Protein AF-A0A7W0HF41-F1 (afdb_monomer_lite)

pLDDT: mean 83.65, std 13.9, range [38.22, 98.25]

Foldseek 3Di:
DVVVVVVVVVVVVVVVVVVVVVVVVVLVVLQVVLVVCVVVLVLVSNLVSLVVSCPDDPCNVVVVVVDVSVVSNLVSCLLVLVLPVLLPDPDPVSLLVNLVSLVLVCQQAFFFLVVSLVSLVVSLVSLVVVCVVPVPPPSSVVVNVVSVVVSVVSVVVRDGRDGDDPVVVVSD

Structure (mmCIF, N/CA/C/O backbone):
data_AF-A0A7W0HF41-F1
#
_entry.id   AF-A0A7W0HF41-F1
#
loop_
_atom_site.group_PDB
_atom_site.id
_atom_site.type_symbol
_atom_site.label_atom_id
_atom_site.label_alt_id
_atom_site.label_comp_id
_atom_site.label_asym_id
_atom_site.label_entity_id
_atom_site.label_seq_id
_atom_site.pdbx_PDB_ins_code
_atom_site.Cartn_x
_atom_site.Cartn_y
_atom_site.Cartn_z
_atom_site.occupancy
_atom_site.B_iso_or_equiv
_atom_site.auth_seq_id
_atom_site.auth_comp_id
_atom_site.auth_asym_id
_atom_site.auth_atom_id
_atom_site.pdbx_PDB_model_num
ATOM 1 N N . MET A 1 1 ? 40.113 7.333 -47.874 1.00 58.91 1 MET A N 1
ATOM 2 C CA . MET A 1 1 ? 40.092 7.598 -46.413 1.00 58.91 1 MET A CA 1
ATOM 3 C C . MET A 1 1 ? 38.687 7.866 -45.865 1.00 58.91 1 MET A C 1
ATOM 5 O O . MET A 1 1 ? 38.301 7.173 -44.939 1.00 58.91 1 MET A O 1
ATOM 9 N N . LYS A 1 2 ? 37.882 8.776 -46.444 1.00 61.44 2 LYS A N 1
ATOM 10 C CA . LYS A 1 2 ? 36.507 9.072 -45.969 1.00 61.44 2 LYS A CA 1
ATOM 11 C C . LYS A 1 2 ? 35.559 7.854 -45.929 1.00 61.44 2 LYS A C 1
ATOM 13 O O . LYS A 1 2 ? 34.840 7.681 -44.957 1.00 61.44 2 LYS A O 1
ATOM 18 N N . SER A 1 3 ? 35.607 6.984 -46.943 1.00 75.50 3 SER A N 1
ATOM 19 C CA . SER A 1 3 ? 34.791 5.753 -46.991 1.00 75.50 3 SER A CA 1
ATOM 20 C C . SER A 1 3 ? 35.186 4.729 -45.917 1.00 75.50 3 SER A C 1
ATOM 22 O O . SER A 1 3 ? 34.308 4.131 -45.307 1.00 75.50 3 SER A O 1
ATOM 24 N N . VAL A 1 4 ? 36.484 4.581 -45.625 1.00 81.38 4 VAL A N 1
ATOM 25 C CA . VAL A 1 4 ? 36.969 3.679 -44.566 1.00 81.38 4 VAL A CA 1
ATOM 26 C C . VAL A 1 4 ? 36.561 4.205 -43.191 1.00 81.38 4 VAL A C 1
ATOM 28 O O . VAL A 1 4 ? 36.051 3.447 -42.378 1.00 81.38 4 VAL A O 1
ATOM 31 N N . ALA A 1 5 ? 36.695 5.514 -42.953 1.00 81.12 5 ALA A N 1
ATOM 32 C CA . ALA A 1 5 ? 36.246 6.139 -41.709 1.00 81.12 5 ALA A CA 1
ATOM 33 C C . ALA A 1 5 ? 34.723 6.011 -41.502 1.00 81.12 5 ALA A C 1
ATOM 35 O O . ALA A 1 5 ? 34.277 5.735 -40.394 1.00 81.12 5 ALA A O 1
ATOM 36 N N . SER A 1 6 ? 33.929 6.147 -42.571 1.00 83.12 6 SER A N 1
ATOM 37 C CA . SER A 1 6 ? 32.475 5.946 -42.520 1.00 83.12 6 SER A CA 1
ATOM 38 C C . SER A 1 6 ? 32.095 4.490 -42.238 1.00 83.12 6 SER A C 1
ATOM 40 O O . SER A 1 6 ? 31.213 4.254 -41.419 1.00 83.12 6 SER A O 1
ATOM 42 N N . LEU A 1 7 ? 32.779 3.519 -42.851 1.00 89.06 7 LEU A N 1
ATOM 43 C CA . LEU A 1 7 ? 32.574 2.093 -42.573 1.00 89.06 7 LEU A CA 1
ATOM 44 C C . LEU A 1 7 ? 32.909 1.743 -41.122 1.00 89.06 7 LEU A C 1
ATOM 46 O O . LEU A 1 7 ? 32.116 1.086 -40.456 1.00 89.06 7 LEU A O 1
ATOM 50 N N . VAL A 1 8 ? 34.041 2.232 -40.612 1.00 89.44 8 VAL A N 1
ATOM 51 C CA . VAL A 1 8 ? 34.433 2.036 -39.208 1.00 89.44 8 VAL A CA 1
ATOM 52 C C . VAL A 1 8 ? 33.394 2.645 -38.267 1.00 89.44 8 VAL A C 1
ATOM 54 O O . VAL A 1 8 ? 32.994 1.999 -37.305 1.00 89.44 8 VAL A O 1
ATOM 57 N N . PHE A 1 9 ? 32.898 3.846 -38.567 1.00 92.12 9 PHE A N 1
ATOM 58 C CA . PHE A 1 9 ? 31.856 4.488 -37.768 1.00 92.12 9 PHE A CA 1
ATOM 59 C C . PHE A 1 9 ? 30.550 3.678 -37.737 1.00 92.12 9 PHE A C 1
ATOM 61 O O . PHE A 1 9 ? 29.981 3.473 -36.667 1.00 92.12 9 PHE A O 1
ATOM 68 N N . VAL A 1 10 ? 30.102 3.158 -38.885 1.00 92.25 10 VAL A N 1
ATOM 69 C CA . VAL A 1 10 ? 28.905 2.304 -38.962 1.00 92.25 10 VAL A CA 1
ATOM 70 C C . VAL A 1 10 ? 29.096 1.008 -38.174 1.00 92.25 10 VAL A C 1
ATOM 72 O O . VAL A 1 10 ? 28.201 0.611 -37.434 1.00 9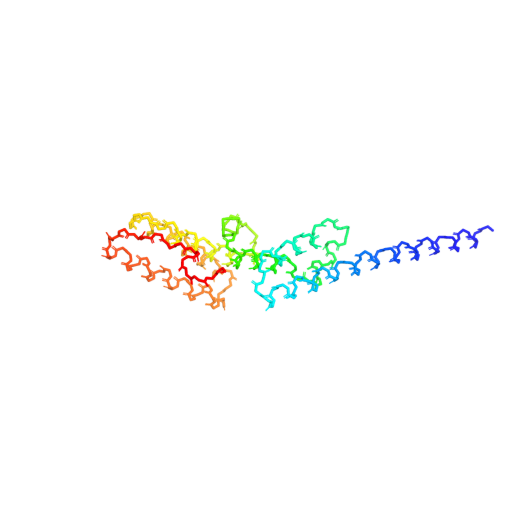2.25 10 VAL A O 1
ATOM 75 N N . VAL A 1 11 ? 30.264 0.367 -38.273 1.00 93.69 11 VAL A N 1
ATOM 76 C CA . VAL A 1 11 ? 30.571 -0.846 -37.498 1.00 93.69 11 VAL A CA 1
ATOM 77 C C . VAL A 1 11 ? 30.535 -0.561 -35.998 1.00 93.69 11 VAL A C 1
ATOM 79 O O . VAL A 1 11 ? 29.923 -1.322 -35.253 1.00 93.69 11 VAL A O 1
ATOM 82 N N . VAL A 1 12 ? 31.125 0.551 -35.549 1.00 91.12 12 VAL A N 1
ATOM 83 C CA . VAL A 1 12 ? 31.078 0.958 -34.136 1.00 91.12 12 VAL A CA 1
ATOM 84 C C . VAL A 1 12 ? 29.635 1.176 -33.677 1.00 91.12 12 VAL A C 1
ATOM 86 O O . VAL A 1 12 ? 29.258 0.671 -32.622 1.00 91.12 12 VAL A O 1
ATOM 89 N N . LEU A 1 13 ? 28.803 1.852 -34.474 1.00 90.50 13 LEU A N 1
ATOM 90 C CA . LEU A 1 13 ? 27.384 2.037 -34.154 1.00 90.50 13 LEU A CA 1
ATOM 91 C C . LEU A 1 13 ? 26.625 0.711 -34.054 1.00 90.50 13 LEU A C 1
ATOM 93 O O . LEU A 1 13 ? 25.836 0.536 -33.130 1.00 90.50 13 LEU A O 1
ATOM 97 N N . LEU A 1 14 ? 26.872 -0.230 -34.967 1.00 92.88 14 LEU A N 1
ATOM 98 C CA . LEU A 1 14 ? 26.228 -1.544 -34.940 1.00 92.88 14 LEU A CA 1
ATOM 99 C C . LEU A 1 14 ? 26.649 -2.364 -33.716 1.00 92.88 14 LEU A C 1
ATOM 101 O O . LEU A 1 14 ? 25.804 -3.008 -33.101 1.00 92.88 14 LEU A O 1
ATOM 105 N N . VAL A 1 15 ? 27.925 -2.313 -33.326 1.00 90.62 15 VAL A N 1
ATOM 106 C CA . VAL A 1 15 ? 28.412 -2.980 -32.109 1.00 90.62 15 VAL A CA 1
ATOM 107 C C . VAL A 1 15 ? 27.788 -2.360 -30.860 1.00 90.62 15 VAL A C 1
ATOM 109 O O . VAL A 1 15 ? 27.347 -3.093 -29.979 1.00 90.62 15 VAL A O 1
ATOM 112 N N . LEU A 1 16 ? 27.693 -1.028 -30.792 1.00 83.00 16 LEU A N 1
ATOM 113 C CA . LEU A 1 16 ? 27.028 -0.338 -29.683 1.00 83.00 16 LEU A CA 1
ATOM 114 C C . LEU A 1 16 ? 25.537 -0.689 -29.610 1.00 83.00 16 LEU A C 1
ATOM 116 O O . LEU A 1 16 ? 25.036 -0.985 -28.528 1.00 83.00 16 LEU A O 1
ATOM 120 N N . ALA A 1 17 ? 24.843 -0.726 -30.748 1.00 80.00 17 ALA A N 1
ATOM 121 C CA . ALA A 1 17 ? 23.444 -1.139 -30.816 1.00 80.00 17 ALA A CA 1
ATOM 122 C C . ALA A 1 17 ? 23.259 -2.607 -30.396 1.00 80.00 17 ALA A C 1
ATOM 124 O O . ALA A 1 17 ? 22.355 -2.919 -29.625 1.00 80.00 17 ALA A O 1
ATOM 125 N N . GLY A 1 18 ? 24.142 -3.505 -30.845 1.00 82.69 18 GLY A N 1
ATOM 126 C CA . GLY A 1 18 ? 24.132 -4.913 -30.450 1.00 82.69 18 GLY A CA 1
ATOM 127 C C . GLY A 1 18 ? 24.398 -5.108 -28.957 1.00 82.69 18 GLY A C 1
ATOM 128 O O . GLY A 1 18 ? 23.708 -5.892 -28.313 1.00 82.69 18 GLY A O 1
ATOM 129 N N . ALA A 1 19 ? 25.338 -4.354 -28.382 1.00 78.94 19 ALA A N 1
ATOM 130 C CA . ALA A 1 19 ? 25.589 -4.360 -26.945 1.00 78.94 19 ALA A CA 1
ATOM 131 C C . ALA A 1 19 ? 24.357 -3.880 -26.165 1.00 78.94 19 ALA A C 1
ATOM 133 O O . ALA A 1 19 ? 23.958 -4.529 -25.204 1.00 78.94 19 ALA A O 1
ATOM 134 N N . VAL A 1 20 ? 23.713 -2.797 -26.611 1.00 74.44 20 VAL A N 1
ATOM 135 C CA . VAL A 1 20 ? 22.468 -2.285 -26.019 1.00 74.44 20 VAL A CA 1
ATOM 136 C C . VAL A 1 20 ? 21.353 -3.333 -26.058 1.00 74.44 20 VAL A C 1
ATOM 138 O O . VAL A 1 20 ? 20.748 -3.601 -25.024 1.00 74.44 20 VAL A O 1
ATOM 141 N N . LEU A 1 21 ? 21.116 -3.969 -27.209 1.00 75.50 21 LEU A N 1
ATOM 142 C CA . LEU A 1 21 ? 20.101 -5.019 -27.351 1.00 75.50 21 LEU A CA 1
ATOM 143 C C . LEU A 1 21 ? 20.413 -6.247 -26.490 1.00 75.50 21 LEU A C 1
ATOM 145 O O . LEU A 1 21 ? 19.511 -6.836 -25.903 1.00 75.50 21 LEU A O 1
ATOM 149 N N . TRP A 1 22 ? 21.687 -6.621 -26.372 1.00 73.88 22 TRP A N 1
ATOM 150 C CA . TRP A 1 22 ? 22.099 -7.729 -25.515 1.00 73.88 22 TRP A CA 1
ATOM 151 C C . TRP A 1 22 ? 21.867 -7.429 -24.030 1.00 73.88 22 TRP A C 1
ATOM 153 O O . TRP A 1 22 ? 21.369 -8.287 -23.300 1.00 73.88 22 TRP A O 1
ATOM 163 N N . TYR A 1 23 ? 22.174 -6.207 -23.588 1.00 68.19 23 TYR A N 1
ATOM 164 C CA . TYR A 1 23 ? 21.854 -5.758 -22.233 1.00 68.19 23 TYR A CA 1
ATOM 165 C C . TYR A 1 23 ? 20.341 -5.709 -21.991 1.00 68.19 23 TYR A C 1
ATOM 167 O O . TYR A 1 23 ? 19.894 -6.156 -20.937 1.00 68.19 23 TYR A O 1
ATOM 175 N N . ALA A 1 24 ? 19.556 -5.248 -22.969 1.00 66.62 24 ALA A N 1
ATOM 176 C CA . ALA A 1 24 ? 18.097 -5.252 -22.890 1.00 66.62 24 ALA A CA 1
ATOM 177 C C . ALA A 1 24 ? 17.531 -6.679 -22.757 1.00 66.62 24 ALA A C 1
ATOM 179 O O . ALA A 1 24 ? 16.713 -6.928 -21.875 1.00 66.62 24 ALA A O 1
ATOM 180 N N . GLY A 1 25 ? 18.042 -7.643 -23.534 1.00 67.00 25 GLY A N 1
ATOM 181 C CA . GLY A 1 25 ? 17.610 -9.045 -23.462 1.00 67.00 25 GLY A CA 1
ATOM 182 C C . GLY A 1 25 ? 17.900 -9.721 -22.115 1.00 67.00 25 GLY A C 1
ATOM 183 O O . GLY A 1 25 ? 17.123 -10.555 -21.660 1.00 67.00 25 GLY A O 1
ATOM 184 N N . LYS A 1 26 ? 18.974 -9.328 -21.413 1.00 70.56 26 LYS A N 1
ATOM 185 C CA . LYS A 1 26 ? 19.202 -9.789 -20.028 1.00 70.56 26 LYS A CA 1
ATOM 186 C C . LYS A 1 26 ? 18.208 -9.200 -19.025 1.00 70.56 26 LYS A C 1
ATOM 188 O O . LYS A 1 26 ? 17.949 -9.822 -17.998 1.00 70.56 26 LYS A O 1
ATOM 193 N N . GLY A 1 27 ? 17.675 -8.011 -19.305 1.00 66.75 27 GLY A N 1
ATOM 194 C CA . GLY A 1 27 ? 16.589 -7.418 -18.528 1.00 66.75 27 GLY A CA 1
ATOM 195 C C . GLY A 1 27 ? 15.290 -8.209 -18.681 1.00 66.75 27 GLY A C 1
ATOM 196 O O . GLY A 1 27 ? 14.643 -8.511 -17.683 1.00 66.75 27 GLY A O 1
ATOM 197 N N . GLU A 1 28 ? 14.959 -8.627 -19.906 1.00 69.81 28 GLU A N 1
ATOM 198 C CA . GLU A 1 28 ? 13.758 -9.426 -20.195 1.00 69.81 28 GLU A CA 1
ATOM 199 C C . GLU A 1 28 ? 13.750 -10.775 -19.463 1.00 69.81 28 GLU A C 1
ATOM 201 O O . GLU A 1 28 ? 12.724 -11.166 -18.915 1.00 69.81 28 GLU A O 1
ATOM 206 N N . GLU A 1 29 ? 14.896 -11.460 -19.374 1.00 75.12 29 GLU A N 1
ATOM 207 C CA . GLU A 1 29 ? 15.008 -12.724 -18.627 1.00 75.12 29 GLU A CA 1
ATOM 208 C C . GLU A 1 29 ? 14.652 -12.545 -17.140 1.00 75.12 29 GLU A C 1
ATOM 210 O O . GLU A 1 29 ? 14.008 -13.403 -16.533 1.00 75.12 29 GLU A O 1
ATOM 215 N N . ARG A 1 30 ? 15.023 -11.400 -16.555 1.00 72.81 30 ARG A N 1
ATOM 216 C CA . ARG A 1 30 ? 14.722 -11.076 -15.155 1.00 72.81 30 ARG A CA 1
ATOM 217 C C . ARG A 1 30 ? 13.274 -10.673 -14.940 1.00 72.81 30 ARG A C 1
ATOM 219 O O . ARG A 1 30 ? 12.678 -11.106 -13.960 1.00 72.81 30 ARG A O 1
ATOM 226 N N . VAL A 1 31 ? 12.697 -9.907 -15.864 1.00 75.25 31 VAL A N 1
ATOM 227 C CA . VAL A 1 31 ? 11.262 -9.592 -15.837 1.00 75.25 31 VAL A CA 1
ATOM 228 C C . VAL A 1 31 ? 10.445 -10.881 -15.943 1.00 75.25 31 VAL A C 1
ATOM 230 O O . VAL A 1 31 ? 9.568 -11.107 -15.119 1.00 75.25 31 VAL A O 1
ATOM 233 N N . ALA A 1 32 ? 10.806 -11.795 -16.847 1.00 78.69 32 ALA A N 1
ATOM 234 C CA . ALA A 1 32 ? 10.145 -13.095 -16.956 1.00 78.69 32 ALA A CA 1
ATOM 235 C C . ALA A 1 32 ? 10.296 -13.945 -15.677 1.00 78.69 32 ALA A C 1
ATOM 237 O O . ALA A 1 32 ? 9.346 -14.597 -15.237 1.00 78.69 32 ALA A O 1
ATOM 238 N N . ALA A 1 33 ? 11.473 -13.928 -15.040 1.00 82.00 33 ALA A N 1
ATOM 239 C CA . ALA A 1 33 ? 11.683 -14.595 -13.754 1.00 82.00 33 ALA A CA 1
ATOM 240 C C . ALA A 1 33 ? 10.839 -13.975 -12.626 1.00 82.00 33 ALA A C 1
ATOM 242 O O . ALA A 1 33 ? 10.343 -14.705 -11.762 1.00 82.00 33 ALA A O 1
ATOM 243 N N . ALA A 1 34 ? 10.653 -12.654 -12.641 1.00 79.25 34 ALA A N 1
ATOM 244 C CA . ALA A 1 34 ? 9.787 -11.951 -11.707 1.00 79.25 34 ALA A CA 1
ATOM 245 C C . ALA A 1 34 ? 8.308 -12.271 -11.937 1.00 79.25 34 ALA A C 1
ATOM 247 O O . ALA A 1 34 ? 7.613 -12.598 -10.981 1.00 79.25 34 ALA A O 1
ATOM 248 N N . GLU A 1 35 ? 7.833 -12.259 -13.184 1.00 80.06 35 GLU A N 1
ATOM 249 C CA . GLU A 1 35 ? 6.465 -12.656 -13.537 1.00 80.06 35 GLU A CA 1
ATOM 250 C C . GLU A 1 35 ? 6.179 -14.095 -13.100 1.00 80.06 35 GLU A C 1
ATOM 252 O O . GLU A 1 35 ? 5.162 -14.375 -12.464 1.00 80.06 35 GLU A O 1
ATOM 257 N N . TYR A 1 36 ? 7.118 -15.011 -13.351 1.00 82.19 36 TYR A N 1
ATOM 258 C CA . TYR A 1 36 ? 7.021 -16.381 -12.857 1.00 82.19 36 TYR A CA 1
ATOM 259 C C . TYR A 1 36 ? 6.953 -16.429 -11.323 1.00 82.19 36 TYR A C 1
ATOM 261 O O . TYR A 1 36 ? 6.157 -17.178 -10.751 1.00 82.19 36 TYR A O 1
ATOM 269 N N . ALA A 1 37 ? 7.765 -15.626 -10.632 1.00 82.06 37 ALA A N 1
ATOM 270 C CA . ALA A 1 37 ? 7.726 -15.525 -9.178 1.00 82.06 37 ALA A CA 1
ATOM 271 C C . ALA A 1 37 ? 6.381 -14.963 -8.672 1.00 82.06 37 ALA A C 1
ATOM 273 O O . ALA A 1 37 ? 5.828 -15.523 -7.730 1.00 82.06 37 ALA A O 1
ATOM 274 N N . LEU A 1 38 ? 5.806 -13.950 -9.329 1.00 82.19 38 LEU A N 1
ATOM 275 C CA . LEU A 1 38 ? 4.483 -13.396 -9.009 1.00 82.19 38 LEU A CA 1
ATOM 276 C C . LEU A 1 38 ? 3.379 -14.447 -9.158 1.00 82.19 38 LEU A C 1
ATOM 278 O O . LEU A 1 38 ? 2.597 -14.659 -8.233 1.00 82.19 38 LEU A O 1
ATOM 282 N N . VAL A 1 39 ? 3.348 -15.161 -10.287 1.00 85.75 39 VAL A N 1
ATOM 283 C CA . VAL A 1 39 ? 2.339 -16.202 -10.564 1.00 85.75 39 VAL A CA 1
ATOM 284 C C . VAL A 1 39 ? 2.486 -17.400 -9.619 1.00 85.75 39 VAL A C 1
ATOM 286 O O . VAL A 1 39 ? 1.511 -18.086 -9.320 1.00 85.75 39 VAL A O 1
ATOM 289 N N . THR A 1 40 ? 3.694 -17.639 -9.102 1.00 85.31 40 THR A N 1
ATOM 290 C CA . THR A 1 40 ? 3.965 -18.681 -8.099 1.00 85.31 40 THR A CA 1
ATOM 291 C C . THR A 1 40 ? 3.892 -18.182 -6.654 1.00 85.31 40 THR A C 1
ATOM 293 O O . THR A 1 40 ? 4.285 -18.917 -5.748 1.00 85.31 40 THR A O 1
ATOM 296 N N . LEU A 1 41 ? 3.363 -16.971 -6.426 1.00 83.50 41 LEU A N 1
ATOM 297 C CA . LEU A 1 41 ? 3.171 -16.348 -5.107 1.00 83.50 41 LEU A CA 1
ATOM 298 C C . LEU A 1 41 ? 4.478 -16.157 -4.313 1.00 83.50 41 LEU A C 1
ATOM 300 O O . LEU A 1 41 ? 4.477 -16.068 -3.089 1.00 83.50 41 LEU A O 1
ATOM 304 N N . ARG A 1 42 ? 5.621 -16.101 -5.002 1.00 82.69 42 ARG A N 1
ATOM 305 C CA . ARG A 1 42 ? 6.955 -15.884 -4.423 1.00 82.69 42 ARG A CA 1
ATOM 306 C C . ARG A 1 42 ? 7.290 -14.396 -4.422 1.00 82.69 42 ARG A C 1
ATOM 308 O O . ARG A 1 42 ? 8.204 -13.955 -5.120 1.00 82.69 42 ARG A O 1
ATOM 315 N N . TYR A 1 43 ? 6.532 -13.632 -3.646 1.00 81.94 43 TYR A N 1
ATOM 316 C CA . TYR A 1 43 ? 6.527 -12.172 -3.704 1.00 81.94 43 TYR A CA 1
ATOM 317 C C . TYR A 1 43 ? 7.869 -11.519 -3.358 1.00 81.94 43 TYR A C 1
ATOM 319 O O . TYR A 1 43 ? 8.324 -10.683 -4.133 1.00 81.94 43 TYR A O 1
ATOM 327 N N . GLY A 1 44 ? 8.575 -11.962 -2.314 1.00 79.50 44 GLY A N 1
ATOM 328 C CA . GLY A 1 44 ? 9.909 -11.435 -2.000 1.00 79.50 44 GLY A CA 1
ATOM 329 C C . GLY A 1 44 ? 10.936 -11.657 -3.117 1.00 79.50 44 GLY A C 1
ATOM 330 O O . GLY A 1 44 ? 11.741 -10.776 -3.418 1.00 79.50 44 GLY A O 1
ATOM 331 N N . ARG A 1 45 ? 10.865 -12.799 -3.821 1.00 81.12 45 ARG A N 1
ATOM 332 C CA . ARG A 1 45 ? 11.706 -13.043 -5.005 1.00 81.12 45 ARG A CA 1
ATOM 333 C C . ARG A 1 45 ? 11.310 -12.120 -6.157 1.00 81.12 45 ARG A C 1
ATOM 335 O O . ARG A 1 45 ? 12.187 -11.555 -6.798 1.00 81.12 45 ARG A O 1
ATOM 342 N N . ALA A 1 46 ? 10.013 -11.973 -6.422 1.00 79.56 46 ALA A N 1
ATOM 343 C CA . ALA A 1 46 ? 9.524 -11.082 -7.469 1.00 79.56 46 ALA A CA 1
ATOM 344 C C . ALA A 1 46 ? 9.949 -9.626 -7.225 1.00 79.56 46 ALA A C 1
ATOM 346 O O . ALA A 1 46 ? 10.465 -8.986 -8.136 1.00 79.56 46 ALA A O 1
ATOM 347 N N . ALA A 1 47 ? 9.803 -9.134 -5.991 1.00 78.50 47 ALA A N 1
ATOM 348 C CA . ALA A 1 47 ? 10.200 -7.787 -5.595 1.00 78.50 47 ALA A CA 1
ATOM 349 C C . ALA A 1 47 ? 11.690 -7.534 -5.864 1.00 78.50 47 ALA A C 1
ATOM 351 O O . ALA A 1 47 ? 12.039 -6.550 -6.514 1.00 78.50 47 ALA A O 1
ATOM 352 N N . GLN A 1 48 ? 12.556 -8.460 -5.442 1.00 81.31 48 GLN A N 1
ATOM 353 C CA . GLN A 1 48 ? 14.001 -8.344 -5.631 1.00 81.31 48 GLN A CA 1
ATOM 354 C C . GLN A 1 48 ? 14.406 -8.341 -7.114 1.00 81.31 48 GLN A C 1
ATOM 356 O O . GLN A 1 48 ? 15.257 -7.550 -7.531 1.00 81.31 48 GLN A O 1
ATOM 361 N N . GLU A 1 49 ? 13.812 -9.223 -7.921 1.00 79.06 49 GLU A N 1
ATOM 362 C CA . GLU A 1 49 ? 14.114 -9.316 -9.354 1.00 79.06 49 GLU A CA 1
ATOM 363 C C . GLU A 1 49 ? 13.630 -8.057 -10.104 1.00 79.06 49 GLU A C 1
ATOM 365 O O . GLU A 1 49 ? 14.356 -7.554 -10.962 1.00 79.06 49 GLU A O 1
ATOM 370 N N . LEU A 1 50 ? 12.472 -7.488 -9.735 1.00 74.00 50 LEU A N 1
ATOM 371 C CA . LEU A 1 50 ? 11.931 -6.256 -10.335 1.00 74.00 50 LEU A CA 1
ATOM 372 C C . LEU A 1 50 ? 12.707 -5.002 -9.925 1.00 74.00 50 LEU A C 1
ATOM 374 O O . LEU A 1 50 ? 12.986 -4.159 -10.773 1.00 74.00 50 LEU A O 1
ATOM 378 N N . GLU A 1 51 ? 13.106 -4.882 -8.658 1.00 74.31 51 GLU A N 1
ATOM 379 C CA . GLU A 1 51 ? 13.939 -3.767 -8.187 1.00 74.31 51 GLU A CA 1
ATOM 380 C C . GLU A 1 51 ? 15.295 -3.761 -8.904 1.00 74.31 51 GLU A C 1
ATOM 382 O O . GLU A 1 51 ? 15.763 -2.730 -9.384 1.00 74.31 51 GLU A O 1
ATOM 387 N N . THR A 1 52 ? 15.895 -4.941 -9.071 1.00 72.44 52 THR A N 1
ATOM 388 C CA . THR A 1 52 ? 17.172 -5.075 -9.781 1.00 72.44 52 THR A CA 1
ATOM 389 C C . THR A 1 52 ? 17.015 -4.886 -11.295 1.00 72.44 52 THR A C 1
ATOM 391 O O . THR A 1 52 ? 17.957 -4.451 -11.954 1.00 72.44 52 THR A O 1
ATOM 394 N N . ALA A 1 53 ? 15.854 -5.219 -11.869 1.00 65.62 53 ALA A N 1
ATOM 395 C CA . ALA A 1 53 ? 15.547 -4.948 -13.274 1.00 65.62 53 ALA A CA 1
ATOM 396 C C . ALA A 1 53 ? 15.306 -3.451 -13.539 1.00 65.62 53 ALA A C 1
ATOM 398 O O . ALA A 1 53 ? 15.680 -2.957 -14.602 1.00 65.62 53 ALA A O 1
ATOM 399 N N . GLY A 1 54 ? 14.723 -2.733 -12.572 1.00 62.41 54 GLY A N 1
ATOM 400 C CA . GLY A 1 54 ? 14.569 -1.277 -12.606 1.00 62.41 54 GLY A CA 1
ATOM 401 C C . GLY A 1 54 ? 15.869 -0.517 -12.321 1.00 62.41 54 GLY A C 1
ATOM 402 O O . GLY A 1 54 ? 16.060 0.581 -12.830 1.00 62.41 54 GLY A O 1
ATOM 403 N N . GLY A 1 55 ? 16.793 -1.109 -11.561 1.00 56.34 55 GLY A N 1
ATOM 404 C CA . GLY A 1 55 ? 18.049 -0.484 -11.154 1.00 56.34 55 GLY A CA 1
ATOM 405 C C . GLY A 1 55 ? 19.016 -0.179 -12.305 1.00 56.34 55 GLY A C 1
ATOM 406 O O . GLY A 1 55 ? 19.667 -1.073 -12.846 1.00 56.34 55 GLY A O 1
ATOM 407 N N . THR A 1 56 ? 19.162 1.116 -12.608 1.00 53.72 56 THR A N 1
ATOM 408 C CA . THR A 1 56 ? 20.340 1.756 -13.226 1.00 53.72 56 THR A CA 1
ATOM 409 C C . THR A 1 56 ? 20.814 1.170 -14.555 1.00 53.72 56 THR A C 1
ATOM 411 O O . THR A 1 56 ? 21.956 0.735 -14.725 1.00 53.72 56 THR A O 1
ATOM 414 N N . THR A 1 57 ? 19.977 1.311 -15.580 1.00 56.59 57 THR A N 1
ATOM 415 C CA . THR A 1 57 ? 20.462 1.323 -16.966 1.00 56.59 57 THR A CA 1
ATOM 416 C C . THR A 1 57 ? 20.179 2.680 -17.603 1.00 56.59 57 THR A C 1
ATOM 418 O O . THR A 1 57 ? 19.163 3.307 -17.334 1.00 56.59 57 THR A O 1
ATOM 421 N N . LEU A 1 58 ? 21.045 3.141 -18.516 1.00 58.81 58 LEU A N 1
ATOM 422 C CA . LEU A 1 58 ? 20.810 4.359 -19.325 1.00 58.81 58 LEU A CA 1
ATOM 423 C C . LEU A 1 58 ? 19.483 4.324 -20.118 1.00 58.81 58 LEU A C 1
ATOM 425 O O . LEU A 1 58 ? 19.082 5.322 -20.712 1.00 58.81 58 LEU A O 1
ATOM 429 N N . LEU A 1 59 ? 18.827 3.163 -20.148 1.00 58.47 59 LEU A N 1
ATOM 430 C CA . LEU A 1 59 ? 17.605 2.857 -20.875 1.00 58.47 59 LEU A CA 1
ATOM 431 C C . LEU A 1 59 ? 16.380 2.770 -19.961 1.00 58.47 59 LEU A C 1
ATOM 433 O O . LEU A 1 59 ? 15.285 2.553 -20.467 1.00 58.47 59 LEU A O 1
ATOM 437 N N . GLU A 1 60 ? 16.533 2.970 -18.653 1.00 60.75 60 GLU A N 1
ATOM 438 C CA . GLU A 1 60 ? 15.445 2.953 -17.670 1.00 60.75 60 GLU A CA 1
ATOM 439 C C . GLU A 1 60 ? 14.244 3.835 -18.080 1.00 60.75 60 GLU A C 1
ATOM 441 O O . GLU A 1 60 ? 13.124 3.328 -18.048 1.00 60.75 60 GLU A O 1
ATOM 446 N N . PRO A 1 61 ? 14.416 5.067 -18.621 1.00 62.78 61 PRO A N 1
ATOM 447 C CA . PRO A 1 61 ? 13.290 5.875 -19.108 1.00 62.78 61 PRO A CA 1
ATOM 448 C C . PRO A 1 61 ? 12.596 5.304 -20.353 1.00 62.78 61 PRO A C 1
ATOM 450 O O . PRO A 1 61 ? 11.487 5.716 -20.689 1.00 62.78 61 PRO A O 1
ATOM 453 N N . LEU A 1 62 ? 13.279 4.436 -21.102 1.00 62.22 62 LEU A N 1
ATOM 454 C CA . LEU A 1 62 ? 12.740 3.768 -22.283 1.00 62.22 62 LEU A CA 1
ATOM 455 C C . LEU A 1 62 ? 11.999 2.487 -21.882 1.00 62.22 62 LEU A C 1
ATOM 457 O O . LEU A 1 62 ? 10.938 2.209 -22.425 1.00 62.22 62 LEU A O 1
ATOM 461 N N . ILE A 1 63 ? 12.544 1.743 -20.915 1.00 59.97 63 ILE A N 1
ATOM 462 C CA . ILE A 1 63 ? 11.983 0.490 -20.396 1.00 59.97 63 ILE A CA 1
ATOM 463 C C . ILE A 1 63 ? 10.734 0.766 -19.553 1.00 59.97 63 ILE A C 1
ATOM 465 O O . ILE A 1 63 ? 9.721 0.099 -19.747 1.00 59.97 63 ILE A O 1
ATOM 469 N N . SER A 1 64 ? 10.746 1.795 -18.700 1.00 59.97 64 SER A N 1
ATOM 470 C CA . SER A 1 64 ? 9.586 2.183 -17.879 1.00 59.97 64 SER A CA 1
ATOM 471 C C . SER A 1 64 ? 8.375 2.637 -18.701 1.00 59.97 64 SER A C 1
ATOM 473 O O . SER A 1 64 ? 7.242 2.556 -18.241 1.00 59.97 64 SER A O 1
ATOM 475 N N . ARG A 1 65 ? 8.588 3.072 -19.950 1.00 61.41 65 ARG A N 1
ATOM 476 C CA . ARG A 1 65 ? 7.500 3.375 -20.899 1.00 61.41 65 ARG A CA 1
ATOM 477 C C . ARG A 1 65 ? 6.857 2.131 -21.501 1.00 61.41 65 ARG A C 1
ATOM 479 O O . ARG A 1 65 ? 5.772 2.234 -22.064 1.00 61.41 65 ARG A O 1
ATOM 486 N N . ILE A 1 66 ? 7.552 0.999 -21.456 1.00 56.44 66 ILE A N 1
ATOM 487 C CA . ILE A 1 66 ? 7.145 -0.253 -22.098 1.00 56.44 66 ILE A CA 1
ATOM 488 C C . ILE A 1 66 ? 6.639 -1.251 -21.049 1.00 56.44 66 ILE A C 1
ATOM 490 O O . ILE A 1 66 ? 5.788 -2.073 -21.374 1.00 56.44 66 ILE A O 1
ATOM 494 N N . SER A 1 67 ? 7.108 -1.162 -19.800 1.00 56.59 67 SER A N 1
ATOM 495 C CA . SER A 1 67 ? 6.708 -2.068 -18.724 1.00 56.59 67 SER A CA 1
ATOM 496 C C . SER A 1 67 ? 6.466 -1.336 -17.393 1.00 56.59 67 SER A C 1
ATOM 498 O O . SER A 1 67 ? 7.314 -0.538 -16.978 1.00 56.59 67 SER A O 1
ATOM 500 N N . PRO A 1 68 ? 5.350 -1.616 -16.688 1.00 63.41 68 PRO A N 1
ATOM 501 C CA . PRO A 1 68 ? 5.005 -1.029 -15.391 1.00 63.41 68 PRO A CA 1
ATOM 502 C C . PRO A 1 68 ? 5.803 -1.643 -14.217 1.00 63.41 68 PRO A C 1
ATOM 504 O O . PRO A 1 68 ? 5.267 -1.859 -13.133 1.00 63.41 68 PRO A O 1
ATOM 507 N N . VAL A 1 69 ? 7.108 -1.879 -14.401 1.00 68.06 69 VAL A N 1
ATOM 508 C CA . VAL A 1 69 ? 8.010 -2.582 -13.460 1.00 68.06 69 VAL A CA 1
ATOM 509 C C . VAL A 1 69 ? 7.945 -2.032 -12.027 1.00 68.06 69 VAL A C 1
ATOM 511 O O . VAL A 1 69 ? 8.037 -2.794 -11.067 1.00 68.06 69 VAL A O 1
ATOM 514 N N . ALA A 1 70 ? 7.773 -0.717 -11.863 1.00 68.44 70 ALA A N 1
ATOM 515 C CA . ALA A 1 70 ? 7.689 -0.073 -10.550 1.00 68.44 70 ALA A CA 1
ATOM 516 C C . ALA A 1 70 ? 6.378 -0.385 -9.803 1.00 68.44 70 ALA A C 1
ATOM 518 O O . ALA A 1 70 ? 6.391 -0.588 -8.590 1.00 68.44 70 ALA A O 1
ATOM 519 N N . LEU A 1 71 ? 5.254 -0.468 -10.521 1.00 72.50 71 LEU A N 1
ATOM 520 C CA . LEU A 1 71 ? 3.966 -0.863 -9.947 1.00 72.50 71 LEU A CA 1
ATOM 521 C C . LEU A 1 71 ? 3.980 -2.343 -9.562 1.00 72.50 71 LEU A C 1
ATOM 523 O O . LEU A 1 71 ? 3.533 -2.696 -8.471 1.00 72.50 71 LEU A O 1
ATOM 527 N N . ASP A 1 72 ? 4.559 -3.191 -10.413 1.00 77.44 72 ASP A N 1
ATOM 528 C CA . ASP A 1 72 ? 4.680 -4.624 -10.146 1.00 77.44 72 ASP A CA 1
ATOM 529 C C . ASP A 1 72 ? 5.616 -4.902 -8.962 1.00 77.44 72 ASP A C 1
ATOM 531 O O . ASP A 1 72 ? 5.328 -5.770 -8.134 1.00 77.44 72 ASP A O 1
ATOM 535 N N . SER A 1 73 ? 6.709 -4.141 -8.824 1.00 81.06 73 SER A N 1
ATOM 536 C CA . SER A 1 73 ? 7.625 -4.285 -7.687 1.00 81.06 73 SER A CA 1
ATOM 537 C C . SER A 1 73 ? 6.959 -3.849 -6.384 1.00 81.06 73 SER A C 1
ATOM 539 O O . SER A 1 73 ? 7.053 -4.552 -5.377 1.00 81.06 73 SER A O 1
ATOM 541 N N . ALA A 1 74 ? 6.217 -2.739 -6.405 1.00 85.25 74 ALA A N 1
ATOM 542 C CA . ALA A 1 74 ? 5.469 -2.261 -5.253 1.00 85.25 74 ALA A CA 1
ATOM 543 C C . ALA A 1 74 ? 4.360 -3.250 -4.859 1.00 85.25 74 ALA A C 1
ATOM 545 O O . ALA A 1 74 ? 4.201 -3.561 -3.678 1.00 85.25 74 ALA A O 1
ATOM 546 N N . ALA A 1 75 ? 3.638 -3.809 -5.834 1.00 85.88 75 ALA A N 1
ATOM 547 C CA . ALA A 1 75 ? 2.643 -4.849 -5.597 1.00 85.88 75 ALA A CA 1
ATOM 548 C C . ALA A 1 75 ? 3.278 -6.116 -5.004 1.00 85.88 75 ALA A C 1
ATOM 550 O O . ALA A 1 75 ? 2.745 -6.673 -4.045 1.00 85.88 75 ALA A O 1
ATOM 551 N N . ALA A 1 76 ? 4.435 -6.546 -5.513 1.00 86.25 76 ALA A N 1
ATOM 552 C CA . ALA A 1 76 ? 5.182 -7.666 -4.949 1.00 86.25 76 ALA A CA 1
ATOM 553 C C . ALA A 1 76 ? 5.557 -7.403 -3.483 1.00 86.25 76 ALA A C 1
ATOM 555 O O . ALA A 1 76 ? 5.247 -8.215 -2.619 1.00 86.25 76 ALA A O 1
ATOM 556 N N . ARG A 1 77 ? 6.134 -6.236 -3.175 1.00 86.88 77 ARG A N 1
ATOM 557 C CA . ARG A 1 77 ? 6.481 -5.834 -1.799 1.00 86.88 77 ARG A CA 1
ATOM 558 C C . ARG A 1 77 ? 5.265 -5.798 -0.878 1.00 86.88 77 ARG A C 1
ATOM 560 O O . ARG A 1 77 ? 5.341 -6.237 0.266 1.00 86.88 77 ARG A O 1
ATOM 567 N N . TYR A 1 78 ? 4.126 -5.338 -1.389 1.00 89.88 78 TYR A N 1
ATOM 568 C CA . TYR A 1 78 ? 2.876 -5.321 -0.637 1.00 89.88 78 TYR A CA 1
ATOM 569 C C . TYR A 1 78 ? 2.451 -6.734 -0.250 1.00 89.88 78 TYR A C 1
ATOM 571 O O . TYR A 1 78 ? 2.123 -6.989 0.906 1.00 89.88 78 TYR A O 1
ATOM 579 N N . TRP A 1 79 ? 2.477 -7.670 -1.195 1.00 88.44 79 TRP A N 1
ATOM 580 C CA . TRP A 1 79 ? 2.106 -9.054 -0.914 1.00 88.44 79 TRP A CA 1
ATOM 581 C C . TRP A 1 79 ? 3.148 -9.808 -0.082 1.00 88.44 79 TRP A C 1
ATOM 583 O O . TRP A 1 79 ? 2.772 -10.716 0.653 1.00 88.44 79 TRP A O 1
ATOM 593 N N . ASP A 1 80 ? 4.416 -9.396 -0.133 1.00 87.69 80 ASP A N 1
ATOM 594 C CA . ASP A 1 80 ? 5.488 -9.896 0.739 1.00 87.69 80 ASP A CA 1
ATOM 595 C C . ASP A 1 80 ? 5.374 -9.383 2.189 1.00 87.69 80 ASP A C 1
ATOM 597 O O . ASP A 1 80 ? 5.956 -9.948 3.109 1.00 87.69 80 ASP A O 1
ATOM 601 N N . GLY A 1 81 ? 4.574 -8.336 2.418 1.00 86.88 81 GLY A N 1
ATOM 602 C CA . GLY A 1 81 ? 4.327 -7.775 3.745 1.00 86.88 81 GLY A CA 1
ATOM 603 C C . GLY A 1 81 ? 5.195 -6.572 4.112 1.00 86.88 81 GLY A C 1
ATOM 604 O O . GLY A 1 81 ? 5.138 -6.121 5.257 1.00 86.88 81 GLY A O 1
ATOM 605 N N . ASP A 1 82 ? 5.940 -6.009 3.158 1.00 88.00 82 ASP A N 1
ATOM 606 C CA . ASP A 1 82 ? 6.748 -4.796 3.329 1.00 88.00 82 ASP A CA 1
ATOM 607 C C . ASP A 1 82 ? 5.868 -3.531 3.297 1.00 88.00 82 ASP A C 1
ATOM 609 O O . ASP A 1 82 ? 5.950 -2.664 2.424 1.00 88.00 82 ASP A O 1
ATOM 613 N N . TYR A 1 83 ? 4.931 -3.465 4.244 1.00 91.19 83 TYR A N 1
ATOM 614 C CA . TYR A 1 83 ? 3.939 -2.397 4.317 1.00 91.19 83 TYR A CA 1
ATOM 615 C C . TYR A 1 83 ? 4.530 -1.073 4.806 1.00 91.19 83 TYR A C 1
ATOM 617 O O . TYR A 1 83 ? 4.012 -0.023 4.439 1.00 91.19 83 TYR A O 1
ATOM 625 N N . GLU A 1 84 ? 5.585 -1.112 5.623 1.00 90.56 84 GLU A N 1
ATOM 626 C CA . GLU A 1 84 ? 6.208 0.085 6.200 1.00 90.56 84 GLU A CA 1
ATOM 627 C C . GLU A 1 84 ? 6.796 0.979 5.112 1.00 90.56 84 GLU A C 1
ATOM 629 O O . GLU A 1 84 ? 6.382 2.130 4.977 1.00 90.56 84 GLU A O 1
ATOM 634 N N . ALA A 1 85 ? 7.649 0.421 4.252 1.00 88.56 85 ALA A N 1
ATOM 635 C CA . ALA A 1 85 ? 8.236 1.176 3.154 1.00 88.56 85 ALA A CA 1
ATOM 636 C C . ALA A 1 85 ? 7.183 1.671 2.145 1.00 88.56 85 ALA A C 1
ATOM 638 O O . ALA A 1 85 ? 7.329 2.744 1.563 1.00 88.56 85 ALA A O 1
ATOM 639 N N . LEU A 1 86 ? 6.103 0.909 1.940 1.00 90.44 86 LEU A N 1
ATOM 640 C CA . LEU A 1 86 ? 5.026 1.298 1.028 1.00 90.44 86 LEU A CA 1
ATOM 641 C C . LEU A 1 86 ? 4.123 2.398 1.591 1.00 90.44 86 LEU A C 1
ATOM 643 O O . LEU A 1 86 ?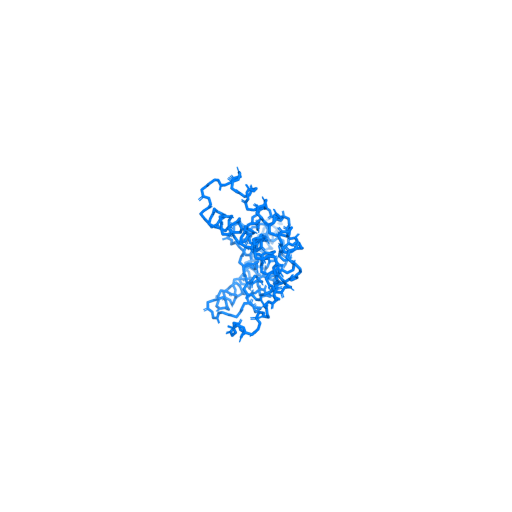 3.669 3.250 0.831 1.00 90.44 86 LEU A O 1
ATOM 647 N N . ALA A 1 87 ? 3.850 2.402 2.897 1.00 91.12 87 ALA A N 1
ATOM 648 C CA . ALA A 1 87 ? 2.993 3.406 3.530 1.00 91.12 87 ALA A CA 1
ATOM 649 C C . ALA A 1 87 ? 3.609 4.820 3.503 1.00 91.12 87 ALA A C 1
ATOM 651 O O . ALA A 1 87 ? 2.875 5.819 3.512 1.00 91.12 87 ALA A O 1
ATOM 652 N N . GLU A 1 88 ? 4.942 4.889 3.450 1.00 90.06 88 GLU A N 1
ATOM 653 C CA . GLU A 1 88 ? 5.736 6.118 3.341 1.00 90.06 88 GLU A CA 1
ATOM 654 C C . GLU A 1 88 ? 5.911 6.614 1.897 1.00 90.06 88 GLU A C 1
ATOM 656 O O . GLU A 1 88 ? 6.411 7.717 1.689 1.00 90.06 88 GLU A O 1
ATOM 661 N N . SER A 1 89 ? 5.481 5.841 0.893 1.00 88.12 89 SER A N 1
ATOM 662 C CA . SER A 1 89 ? 5.607 6.243 -0.509 1.00 88.12 89 SER A CA 1
ATOM 663 C C . SER A 1 89 ? 4.753 7.475 -0.831 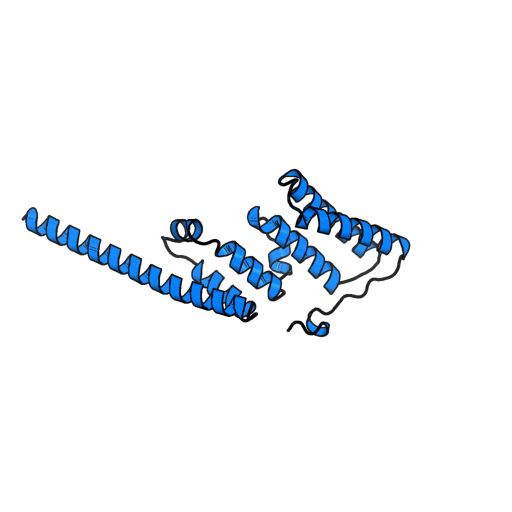1.00 88.12 89 SER A C 1
ATOM 665 O O . SER A 1 89 ? 3.542 7.496 -0.596 1.00 88.12 89 SER A O 1
ATOM 667 N N . GLU A 1 90 ? 5.384 8.490 -1.425 1.00 86.56 90 GLU A N 1
ATOM 668 C CA . GLU A 1 90 ? 4.724 9.699 -1.941 1.00 86.56 90 GLU A CA 1
ATOM 669 C C . GLU A 1 90 ? 4.419 9.619 -3.447 1.00 86.56 90 GLU A C 1
ATOM 671 O O . GLU A 1 90 ? 3.904 10.577 -4.030 1.00 86.56 90 GLU A O 1
ATOM 676 N N . ASP A 1 91 ? 4.723 8.483 -4.084 1.00 86.56 91 ASP A N 1
ATOM 677 C CA . ASP A 1 91 ? 4.488 8.275 -5.511 1.00 86.56 91 ASP A CA 1
ATOM 678 C C . ASP A 1 91 ? 2.980 8.382 -5.830 1.00 86.56 91 ASP A C 1
ATOM 680 O O . ASP A 1 91 ? 2.174 7.628 -5.265 1.00 86.56 91 ASP A O 1
ATOM 684 N N . PRO A 1 92 ? 2.567 9.309 -6.721 1.00 86.44 92 PRO A N 1
ATOM 685 C CA . PRO A 1 92 ? 1.181 9.446 -7.143 1.00 86.44 92 PRO A CA 1
ATOM 686 C C . PRO A 1 92 ? 0.548 8.148 -7.638 1.00 86.44 92 PRO A C 1
ATOM 688 O O . PRO A 1 92 ? -0.626 7.921 -7.336 1.00 86.44 92 PRO A O 1
ATOM 691 N N . ASP A 1 93 ? 1.318 7.304 -8.321 1.00 86.19 93 ASP A N 1
ATOM 692 C CA . ASP A 1 93 ? 0.835 6.056 -8.912 1.00 86.19 93 ASP A CA 1
ATOM 693 C C . ASP A 1 93 ? 0.639 4.962 -7.845 1.00 86.19 93 ASP A C 1
ATOM 695 O O . ASP A 1 93 ? -0.106 4.003 -8.048 1.00 86.19 93 ASP A O 1
ATOM 699 N N . LEU A 1 94 ? 1.243 5.128 -6.660 1.00 90.25 94 LEU A N 1
ATOM 700 C CA . LEU A 1 94 ? 1.175 4.173 -5.550 1.00 90.25 94 LEU A CA 1
ATOM 701 C C . LEU A 1 94 ? 0.234 4.598 -4.420 1.00 90.25 94 LEU A C 1
ATOM 703 O O . LEU A 1 94 ? 0.099 3.860 -3.445 1.00 90.25 94 LEU A O 1
ATOM 707 N N . LYS A 1 95 ? -0.465 5.736 -4.524 1.00 93.19 95 LYS A N 1
ATOM 708 C CA . LYS A 1 95 ? -1.315 6.276 -3.440 1.00 93.19 95 LYS A CA 1
ATOM 709 C C . LYS A 1 95 ? -2.314 5.269 -2.871 1.00 93.19 95 LYS A C 1
ATOM 711 O O . LYS A 1 95 ? -2.473 5.183 -1.652 1.00 93.19 95 LYS A O 1
ATOM 716 N N . LEU A 1 96 ? -2.980 4.500 -3.737 1.00 94.38 96 LEU A N 1
ATOM 717 C CA . LEU A 1 96 ? -3.926 3.466 -3.307 1.00 94.38 96 LEU A CA 1
ATOM 718 C C . LEU A 1 96 ? -3.215 2.342 -2.548 1.00 94.38 96 LEU A C 1
ATOM 720 O O . LEU A 1 96 ? -3.667 1.932 -1.479 1.00 94.38 96 LEU A O 1
ATOM 724 N N . LEU A 1 97 ? -2.086 1.872 -3.075 1.00 94.31 97 LEU A N 1
ATOM 725 C CA . LEU A 1 97 ? -1.307 0.805 -2.461 1.00 94.31 97 LEU A CA 1
ATOM 726 C C . LEU A 1 97 ? -0.706 1.242 -1.117 1.00 94.31 97 LEU A C 1
ATOM 728 O O . LEU A 1 97 ? -0.765 0.484 -0.152 1.00 94.31 97 LEU A O 1
ATOM 732 N N . ALA A 1 98 ? -0.222 2.481 -1.026 1.00 95.06 98 ALA A N 1
ATOM 733 C CA . ALA A 1 98 ? 0.286 3.092 0.198 1.00 95.06 98 ALA A CA 1
ATOM 734 C C . ALA A 1 98 ? -0.804 3.203 1.279 1.00 95.06 98 ALA A C 1
ATOM 736 O O . ALA A 1 98 ? -0.576 2.836 2.432 1.00 95.06 98 ALA A O 1
ATOM 737 N N . ALA A 1 99 ? -2.019 3.635 0.916 1.00 96.56 99 ALA A N 1
ATOM 738 C CA . ALA A 1 99 ? -3.153 3.681 1.845 1.00 96.56 99 ALA A CA 1
ATOM 739 C C . ALA A 1 99 ? -3.569 2.275 2.325 1.00 96.56 99 ALA A C 1
ATOM 741 O O . ALA A 1 99 ? -3.861 2.071 3.509 1.00 96.56 99 ALA A O 1
ATOM 742 N N . ASN A 1 100 ? -3.542 1.285 1.426 1.00 96.06 100 ASN A N 1
ATOM 743 C CA . ASN A 1 100 ? -3.796 -0.114 1.770 1.00 96.06 100 ASN A CA 1
ATOM 744 C C . ASN A 1 100 ? -2.718 -0.665 2.724 1.00 96.06 100 ASN A C 1
ATOM 746 O O . ASN A 1 100 ? -3.041 -1.377 3.679 1.00 96.06 100 ASN A O 1
ATOM 750 N N . ALA A 1 101 ? -1.447 -0.331 2.489 1.00 95.44 101 ALA A N 1
ATOM 751 C CA . ALA A 1 101 ? -0.325 -0.721 3.336 1.00 95.44 101 ALA A CA 1
ATOM 752 C C . ALA A 1 101 ? -0.441 -0.113 4.746 1.00 95.44 101 ALA A C 1
ATOM 754 O O . ALA A 1 101 ? -0.358 -0.848 5.731 1.00 95.44 101 ALA A O 1
ATOM 755 N N . GLU A 1 102 ? -0.763 1.181 4.862 1.00 95.69 102 GLU A N 1
ATOM 756 C CA . GLU A 1 102 ? -0.995 1.842 6.157 1.00 95.69 102 GLU A CA 1
ATOM 757 C C . GLU A 1 102 ? -2.123 1.156 6.951 1.00 95.69 102 GLU A C 1
ATOM 759 O O . GLU A 1 102 ? -2.005 0.931 8.160 1.00 95.69 102 GLU A O 1
ATOM 764 N N . TYR A 1 103 ? -3.203 0.744 6.275 1.00 95.56 103 TYR A N 1
ATOM 765 C CA . TYR A 1 103 ? -4.268 -0.035 6.907 1.00 95.56 103 TYR A CA 1
ATOM 766 C C . TYR A 1 103 ? -3.773 -1.386 7.442 1.00 95.56 103 TYR A C 1
ATOM 768 O O . TYR A 1 103 ? -4.128 -1.776 8.561 1.00 95.56 103 TYR A O 1
ATOM 776 N N . ARG A 1 104 ? -2.936 -2.103 6.687 1.00 93.56 104 ARG A N 1
ATOM 777 C CA . ARG A 1 104 ? -2.378 -3.387 7.134 1.00 93.56 104 ARG A CA 1
ATOM 778 C C . ARG A 1 104 ? -1.425 -3.226 8.313 1.00 93.56 104 ARG A C 1
ATOM 780 O O . ARG A 1 104 ? -1.531 -4.002 9.261 1.00 93.56 104 ARG A O 1
ATOM 787 N N . MET A 1 105 ? -0.600 -2.180 8.327 1.00 92.88 105 MET A N 1
ATOM 788 C CA . MET A 1 105 ? 0.231 -1.838 9.488 1.00 92.88 105 MET A CA 1
ATOM 789 C C . MET A 1 105 ? -0.606 -1.519 10.730 1.00 92.88 105 MET A C 1
ATOM 791 O O . MET A 1 105 ? -0.294 -1.953 11.840 1.00 92.88 105 MET A O 1
ATOM 795 N N . LEU A 1 106 ? -1.699 -0.768 10.565 1.00 94.25 106 LEU A N 1
ATOM 796 C CA . LEU A 1 106 ? -2.617 -0.491 11.666 1.00 94.25 106 LEU A CA 1
ATOM 797 C C . LEU A 1 106 ? -3.208 -1.788 12.236 1.00 94.25 106 LEU A C 1
ATOM 799 O O . LEU A 1 106 ? -3.322 -1.938 13.454 1.00 94.25 106 LEU A O 1
ATOM 803 N N . ARG A 1 107 ? -3.582 -2.731 11.366 1.00 91.81 107 ARG A N 1
ATOM 804 C CA . ARG A 1 107 ? -4.128 -4.031 11.773 1.00 91.81 107 ARG A CA 1
ATOM 805 C C . ARG A 1 107 ? -3.095 -4.912 12.462 1.00 91.81 107 ARG A C 1
ATOM 807 O O . ARG A 1 107 ? -3.473 -5.591 13.413 1.00 91.81 107 ARG A O 1
ATOM 814 N N . SER A 1 108 ? -1.835 -4.888 12.033 1.00 90.00 108 SER A N 1
ATOM 815 C CA . SER A 1 108 ? -0.779 -5.665 12.688 1.00 90.00 108 SER A CA 1
ATOM 816 C C . SER A 1 108 ? -0.386 -5.098 14.046 1.00 90.00 108 SER A C 1
ATOM 818 O O . SER A 1 108 ? -0.162 -5.850 14.988 1.00 90.00 108 SER A O 1
ATOM 820 N N . THR A 1 109 ? -0.385 -3.772 14.181 1.00 90.75 109 THR A N 1
ATOM 821 C CA . THR A 1 109 ? 0.002 -3.099 15.428 1.00 90.75 109 THR A CA 1
ATOM 822 C C . THR A 1 109 ? -1.121 -3.124 16.470 1.00 90.75 109 THR A C 1
ATOM 824 O O . THR A 1 109 ? -0.869 -3.302 17.661 1.00 90.75 109 THR A O 1
ATOM 827 N N . GLY A 1 110 ? -2.374 -2.936 16.044 1.00 90.81 110 GLY A N 1
ATOM 828 C CA . GLY A 1 110 ? -3.499 -2.746 16.959 1.00 90.81 110 GLY A CA 1
ATOM 829 C C . GLY A 1 110 ? -3.348 -1.476 17.808 1.00 90.81 110 GLY A C 1
ATOM 830 O O . GLY A 1 110 ? -2.812 -0.462 17.353 1.00 90.81 110 GLY A O 1
ATOM 831 N N . GLY A 1 111 ? -3.846 -1.507 19.046 1.00 92.31 111 GLY A N 1
ATOM 832 C CA . GLY A 1 111 ? -3.638 -0.442 20.029 1.00 92.31 111 GLY A CA 1
ATOM 833 C C . GLY A 1 111 ? -4.864 -0.110 20.879 1.00 92.31 111 GLY A C 1
ATOM 834 O O . GLY A 1 111 ? -5.827 -0.875 20.983 1.00 92.31 111 GLY A O 1
ATOM 835 N N . THR A 1 112 ? -4.826 1.063 21.515 1.00 94.94 112 THR A N 1
ATOM 836 C CA . THR A 1 112 ? -5.988 1.598 22.232 1.00 94.94 112 THR A CA 1
ATOM 837 C C . THR A 1 112 ? -7.067 2.012 21.236 1.00 94.94 112 THR A C 1
ATOM 839 O O . THR A 1 112 ? -6.773 2.344 20.086 1.00 94.94 112 THR A O 1
ATOM 842 N N . TYR A 1 113 ? -8.332 2.028 21.664 1.00 93.81 113 TYR A N 1
ATOM 843 C CA . TYR A 1 113 ? -9.413 2.424 20.759 1.00 93.81 113 TYR A CA 1
ATOM 844 C C . TYR A 1 113 ? -9.207 3.852 20.226 1.00 93.81 113 TYR A C 1
ATOM 846 O O . TYR A 1 113 ? -9.505 4.113 19.066 1.00 93.81 113 TYR A O 1
ATOM 854 N N . GLN A 1 114 ? -8.655 4.766 21.035 1.00 96.38 114 GLN A N 1
ATOM 855 C CA . GLN A 1 114 ? -8.396 6.147 20.625 1.00 96.38 114 GLN A CA 1
ATOM 856 C C . GLN A 1 114 ? -7.333 6.223 19.528 1.00 96.38 114 GLN A C 1
ATOM 858 O O . GLN A 1 114 ? -7.561 6.883 18.515 1.00 96.38 114 GLN A O 1
ATOM 863 N N . SER A 1 115 ? -6.187 5.552 19.705 1.00 95.94 115 SER A N 1
ATOM 864 C CA . SER A 1 115 ? -5.121 5.575 18.697 1.00 95.94 115 SER A CA 1
ATOM 865 C C . SER A 1 115 ? -5.554 4.861 17.418 1.00 95.94 115 SER A C 1
ATOM 867 O O . SER A 1 115 ? -5.262 5.339 16.322 1.00 95.94 115 SER A O 1
ATOM 869 N N . PHE A 1 116 ? -6.313 3.770 17.546 1.00 96.12 116 PHE A N 1
ATOM 870 C CA . PHE A 1 116 ? -6.853 3.022 16.418 1.00 96.12 116 PHE A CA 1
ATOM 871 C C . PHE A 1 116 ? -7.852 3.857 15.603 1.00 96.12 116 PHE A C 1
ATOM 873 O O . PHE A 1 116 ? -7.715 3.983 14.389 1.00 96.12 116 PHE A O 1
ATOM 880 N N . VAL A 1 117 ? -8.814 4.506 16.268 1.00 96.88 117 VAL A N 1
ATOM 881 C CA . VAL A 1 117 ? -9.795 5.403 15.631 1.00 96.88 117 VAL A CA 1
ATOM 882 C C . VAL A 1 117 ? -9.120 6.611 14.976 1.00 96.88 117 VAL A C 1
ATOM 884 O O . VAL A 1 117 ? -9.521 6.997 13.878 1.00 96.88 117 VAL A O 1
ATOM 887 N N . ALA A 1 118 ? -8.100 7.195 15.612 1.00 97.00 118 ALA A N 1
ATOM 888 C CA . ALA A 1 118 ? -7.348 8.316 15.048 1.00 97.00 118 ALA A CA 1
ATOM 889 C C . ALA A 1 118 ? -6.577 7.916 13.778 1.00 97.00 118 ALA A C 1
ATOM 891 O O . ALA A 1 118 ? -6.588 8.652 12.794 1.00 97.00 118 ALA A O 1
ATOM 892 N N . ARG A 1 119 ? -5.961 6.729 13.759 1.00 96.88 119 ARG A N 1
ATOM 893 C CA . ARG A 1 119 ? -5.282 6.209 12.563 1.00 96.88 119 ARG A CA 1
ATOM 894 C C . ARG A 1 119 ? -6.266 5.861 11.442 1.00 96.88 119 ARG A C 1
ATOM 896 O O . ARG A 1 119 ? -6.007 6.209 10.298 1.00 96.88 119 ARG A O 1
ATOM 903 N N . LEU A 1 120 ? -7.431 5.280 11.750 1.00 97.50 120 LEU A N 1
ATOM 904 C CA . LEU A 1 120 ? -8.488 5.076 10.744 1.00 97.50 120 LEU A CA 1
ATOM 905 C C . LEU A 1 120 ? -9.002 6.395 10.147 1.00 97.50 120 LEU A C 1
ATOM 907 O O . LEU A 1 120 ? -9.380 6.424 8.981 1.00 97.50 120 LEU A O 1
ATOM 911 N N . ASP A 1 121 ? -9.020 7.481 10.924 1.00 97.75 121 ASP A N 1
ATOM 912 C CA . ASP A 1 121 ? -9.355 8.819 10.418 1.00 97.75 121 ASP A CA 1
ATOM 913 C C . ASP A 1 121 ? -8.296 9.361 9.440 1.00 97.75 121 ASP A C 1
ATOM 915 O O . ASP A 1 121 ? -8.643 9.975 8.436 1.00 97.75 121 ASP A O 1
ATOM 919 N N . SER A 1 122 ? -7.009 9.099 9.693 1.00 96.81 122 SER A N 1
ATOM 920 C CA . SER A 1 122 ? -5.919 9.405 8.750 1.00 96.81 122 SER A CA 1
ATOM 921 C C . SER A 1 122 ? -6.056 8.604 7.450 1.00 96.81 122 SER A C 1
ATOM 923 O O . SER A 1 122 ? -6.054 9.170 6.358 1.00 96.81 122 SER A O 1
ATOM 925 N N . ILE A 1 123 ? -6.273 7.292 7.565 1.00 97.69 123 ILE A N 1
ATOM 926 C CA . ILE A 1 123 ? -6.420 6.392 6.415 1.00 97.69 123 ILE A CA 1
ATOM 927 C C . ILE A 1 123 ? -7.655 6.761 5.576 1.00 97.69 123 ILE A C 1
ATOM 929 O O . ILE A 1 123 ? -7.587 6.777 4.347 1.00 97.69 123 ILE A O 1
ATOM 933 N N . SER A 1 124 ? -8.787 7.103 6.207 1.00 97.81 124 SER A N 1
ATOM 934 C CA . SER A 1 124 ? -9.993 7.510 5.469 1.00 97.81 124 SER A CA 1
ATOM 935 C C . SER A 1 124 ? -9.775 8.794 4.668 1.00 97.81 124 SER A C 1
ATOM 937 O O . SER A 1 124 ? -10.283 8.902 3.552 1.00 97.81 124 SER A O 1
ATOM 939 N N . LYS A 1 125 ? -8.980 9.741 5.185 1.00 97.56 125 LYS A N 1
ATOM 940 C CA . LYS A 1 125 ? -8.576 10.944 4.441 1.00 97.56 125 LYS A CA 1
ATOM 941 C C . LYS A 1 125 ? -7.750 10.590 3.209 1.00 97.56 125 LYS A C 1
ATOM 943 O O . LYS A 1 125 ? -8.060 11.106 2.142 1.00 97.56 125 LYS A O 1
ATOM 948 N N . ARG A 1 126 ? -6.796 9.657 3.311 1.00 97.00 126 ARG A N 1
ATOM 949 C CA . ARG A 1 126 ? -6.015 9.205 2.145 1.00 97.00 126 ARG A CA 1
ATOM 950 C C . ARG A 1 126 ? -6.902 8.616 1.045 1.00 97.00 126 ARG A C 1
ATOM 952 O O . ARG A 1 126 ? -6.758 8.993 -0.115 1.00 97.00 126 ARG A O 1
ATOM 959 N N . TYR A 1 127 ? -7.869 7.761 1.389 1.00 98.06 127 TYR A N 1
ATOM 960 C CA . TYR A 1 127 ? -8.822 7.251 0.392 1.00 98.06 127 TYR A CA 1
ATOM 961 C C . TYR A 1 127 ? -9.719 8.351 -0.187 1.00 98.06 127 TYR A C 1
ATOM 963 O O . TYR A 1 127 ? -9.959 8.374 -1.392 1.00 98.06 127 TYR A O 1
ATOM 971 N N . ALA A 1 128 ? -10.186 9.292 0.638 1.00 97.62 128 ALA A N 1
ATOM 972 C CA . ALA A 1 128 ? -10.962 10.433 0.155 1.00 97.62 128 ALA A CA 1
ATOM 973 C C . ALA A 1 128 ? -10.155 11.321 -0.807 1.00 97.62 128 ALA A C 1
ATOM 975 O O . ALA A 1 128 ? -10.716 11.874 -1.752 1.00 97.62 128 ALA A O 1
ATOM 976 N N . ASP A 1 129 ? -8.846 11.449 -0.586 1.00 96.50 129 ASP A N 1
ATOM 977 C CA . ASP A 1 129 ? -7.957 12.199 -1.466 1.00 96.50 129 ASP A CA 1
ATOM 978 C C . ASP A 1 129 ? -7.797 11.519 -2.830 1.00 96.50 129 ASP A C 1
ATOM 980 O O . ASP A 1 129 ? -7.876 12.209 -3.846 1.00 96.50 129 ASP A O 1
ATOM 984 N N . ILE A 1 130 ? -7.685 10.185 -2.864 1.00 96.62 130 ILE A N 1
ATOM 985 C CA . ILE A 1 130 ? -7.697 9.398 -4.110 1.00 96.62 130 ILE A CA 1
ATOM 986 C C . ILE A 1 130 ? -9.025 9.585 -4.845 1.00 96.62 130 ILE A C 1
ATOM 988 O O . ILE A 1 130 ? -9.032 9.885 -6.032 1.00 96.62 130 ILE A O 1
ATOM 992 N N . LEU A 1 131 ? -10.161 9.488 -4.150 1.00 97.50 131 LEU A N 1
ATOM 993 C CA . LEU A 1 131 ? -11.485 9.669 -4.761 1.00 97.50 131 LEU A CA 1
ATOM 994 C C . LEU A 1 131 ? -11.720 11.088 -5.288 1.00 97.50 131 LEU A C 1
ATOM 996 O O . LEU A 1 131 ? -12.550 11.291 -6.173 1.00 97.50 131 LEU A O 1
ATOM 1000 N N . ARG A 1 132 ? -10.994 12.084 -4.770 1.00 96.88 132 ARG A N 1
ATOM 1001 C CA . ARG A 1 132 ? -11.051 13.455 -5.287 1.00 96.88 132 ARG A CA 1
ATOM 1002 C C . ARG A 1 132 ? -10.371 13.578 -6.647 1.00 96.88 132 ARG A C 1
ATOM 1004 O O . ARG A 1 132 ? -10.836 14.356 -7.476 1.00 96.88 132 ARG A O 1
ATOM 1011 N N . THR A 1 133 ? -9.279 12.847 -6.864 1.00 95.25 133 THR A N 1
ATOM 1012 C CA . THR A 1 133 ? -8.551 12.829 -8.141 1.00 95.25 133 THR A CA 1
ATOM 1013 C C . THR A 1 133 ? -9.120 11.804 -9.119 1.00 95.25 133 THR A C 1
ATOM 1015 O O . THR A 1 133 ? -9.169 12.066 -10.316 1.00 95.25 133 THR A O 1
ATOM 1018 N N . GLU A 1 134 ? -9.613 10.675 -8.613 1.00 95.31 134 GLU A N 1
ATOM 1019 C CA . GLU A 1 134 ? -10.149 9.547 -9.375 1.00 95.31 134 GLU A CA 1
ATOM 1020 C C . GLU A 1 134 ? -11.518 9.101 -8.821 1.00 95.31 134 GLU A C 1
ATOM 1022 O O . GLU A 1 134 ? -11.628 8.065 -8.159 1.00 95.31 134 GLU A O 1
ATOM 1027 N N . PRO A 1 135 ? -12.610 9.833 -9.112 1.00 95.56 135 PRO A N 1
ATOM 1028 C CA . PRO A 1 135 ? -13.933 9.523 -8.557 1.00 95.56 135 PRO A CA 1
ATOM 1029 C C . PRO A 1 135 ? -14.489 8.143 -8.945 1.00 95.56 135 PRO A C 1
ATOM 1031 O O . PRO A 1 135 ? -15.399 7.638 -8.294 1.00 95.56 135 PRO A O 1
ATOM 1034 N N . GLY A 1 136 ? -13.973 7.543 -10.023 1.00 96.00 136 GLY A N 1
ATOM 1035 C CA . GLY A 1 136 ? -14.368 6.216 -10.504 1.00 96.00 136 GLY A CA 1
ATOM 1036 C C . GLY A 1 136 ? -13.594 5.050 -9.881 1.00 96.00 136 GLY A C 1
ATOM 1037 O O . GLY A 1 136 ? -13.857 3.905 -10.249 1.00 96.00 136 GLY A O 1
ATOM 1038 N N . ASN A 1 137 ? -12.643 5.309 -8.978 1.00 96.25 137 ASN A N 1
ATOM 1039 C CA . ASN A 1 137 ? -11.819 4.271 -8.365 1.00 96.25 137 ASN A CA 1
ATOM 1040 C C . ASN A 1 137 ? -12.647 3.448 -7.357 1.00 96.25 137 ASN A C 1
ATOM 1042 O O . ASN A 1 137 ? -12.893 3.866 -6.222 1.00 96.25 137 ASN A O 1
ATOM 1046 N N . GLN A 1 138 ? -13.122 2.279 -7.799 1.00 97.31 138 GLN A N 1
ATOM 1047 C CA . GLN A 1 138 ? -14.035 1.428 -7.026 1.00 97.31 138 GLN A CA 1
ATOM 1048 C C . GLN A 1 138 ? -13.385 0.872 -5.755 1.00 97.31 138 GLN A C 1
ATOM 1050 O O . GLN A 1 138 ? -14.043 0.812 -4.715 1.00 97.31 138 GLN A O 1
ATOM 1055 N N . ASP A 1 139 ? -12.098 0.530 -5.816 1.00 95.50 139 ASP A N 1
ATOM 1056 C CA . ASP A 1 139 ? -11.353 -0.003 -4.675 1.00 95.50 139 ASP A CA 1
ATOM 1057 C C . ASP A 1 139 ? -11.202 1.053 -3.579 1.00 95.50 139 ASP A C 1
ATOM 1059 O O . ASP A 1 139 ? -11.496 0.790 -2.411 1.00 95.50 139 ASP A O 1
ATOM 1063 N N . ALA A 1 140 ? -10.828 2.283 -3.952 1.00 97.56 140 ALA A N 1
ATOM 1064 C CA . ALA A 1 140 ? -10.756 3.399 -3.014 1.00 97.56 140 ALA A CA 1
ATOM 1065 C C . ALA A 1 140 ? -12.127 3.702 -2.384 1.00 97.56 140 ALA A C 1
ATOM 1067 O O . ALA A 1 140 ? -12.207 3.944 -1.179 1.00 97.56 140 ALA A O 1
ATOM 1068 N N . ALA A 1 141 ? -13.210 3.646 -3.168 1.00 98.12 141 ALA A N 1
ATOM 1069 C CA . ALA A 1 141 ? -14.571 3.885 -2.684 1.00 98.12 141 ALA A CA 1
ATOM 1070 C C . ALA A 1 141 ? -15.010 2.825 -1.667 1.00 98.12 141 ALA A C 1
ATOM 1072 O O . ALA A 1 141 ? -15.508 3.155 -0.587 1.00 98.12 141 ALA A O 1
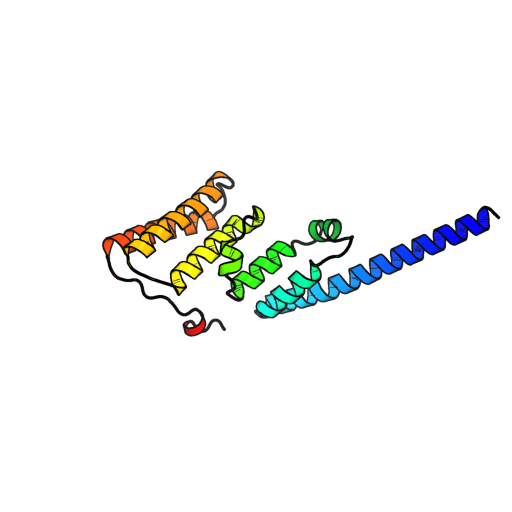ATOM 1073 N N . TYR A 1 142 ? -14.782 1.552 -1.990 1.00 98.06 142 TYR A N 1
ATOM 1074 C CA . TYR A 1 142 ? -15.079 0.444 -1.092 1.00 98.06 142 TYR A CA 1
ATOM 1075 C C . TYR A 1 142 ? -14.252 0.530 0.200 1.00 98.06 142 TYR A C 1
ATOM 1077 O O . TYR A 1 142 ? -14.807 0.449 1.300 1.00 98.06 142 TYR A O 1
ATOM 1085 N N . ASN A 1 143 ? -12.940 0.754 0.083 1.00 97.69 143 ASN A N 1
ATOM 1086 C CA . ASN A 1 143 ? -12.039 0.827 1.232 1.00 97.69 143 ASN A CA 1
ATOM 1087 C C . ASN A 1 143 ? -12.343 2.032 2.131 1.00 97.69 143 ASN A C 1
ATOM 1089 O O . ASN A 1 143 ? -12.300 1.904 3.357 1.00 97.69 143 ASN A O 1
ATOM 1093 N N . TYR A 1 144 ? -12.715 3.176 1.551 1.00 98.25 144 TYR A N 1
ATOM 1094 C CA . TYR A 1 144 ? -13.174 4.348 2.295 1.00 98.25 144 TYR A CA 1
ATOM 1095 C C . TYR A 1 144 ? -14.388 4.017 3.171 1.00 98.25 144 TYR A C 1
ATOM 1097 O O . TYR A 1 144 ? -14.348 4.209 4.390 1.00 98.25 144 TYR A O 1
ATOM 1105 N N . GLU A 1 145 ? -15.444 3.464 2.568 1.00 97.88 145 GLU A N 1
ATOM 1106 C CA . GLU A 1 145 ? -16.669 3.074 3.275 1.00 97.88 145 GLU A CA 1
ATOM 1107 C C . GLU A 1 145 ? -16.381 2.065 4.387 1.00 97.88 145 GLU A C 1
ATOM 1109 O O . GLU A 1 145 ? -16.860 2.201 5.519 1.00 97.88 145 GLU A O 1
ATOM 1114 N N . PHE A 1 146 ? -15.559 1.062 4.081 1.00 97.88 146 PHE A N 1
ATOM 1115 C CA . PHE A 1 146 ? -15.151 0.056 5.046 1.00 97.88 146 PHE A CA 1
ATOM 1116 C C . PHE A 1 146 ? -14.426 0.681 6.248 1.00 97.88 146 PHE A C 1
ATOM 1118 O O . PHE A 1 146 ? -14.800 0.419 7.394 1.00 97.88 146 PHE A O 1
ATOM 1125 N N . VAL A 1 147 ? -13.435 1.548 6.015 1.00 97.56 147 VAL A N 1
ATOM 1126 C CA . VAL A 1 147 ? -12.667 2.208 7.082 1.00 97.56 147 VAL A CA 1
ATOM 1127 C C . VAL A 1 147 ? -13.546 3.132 7.921 1.00 97.56 147 VAL A C 1
ATOM 1129 O O . VAL A 1 147 ? -13.432 3.128 9.148 1.00 97.56 147 VAL A O 1
ATOM 1132 N N . VAL A 1 148 ? -14.464 3.882 7.306 1.00 97.94 148 VAL A N 1
ATOM 1133 C CA . VAL A 1 148 ? -15.407 4.754 8.026 1.00 97.94 148 VAL A CA 1
ATOM 1134 C C . VAL A 1 148 ? -16.317 3.940 8.948 1.00 97.94 148 VAL A C 1
ATOM 1136 O O . VAL A 1 148 ? -16.493 4.292 10.119 1.00 97.94 148 VAL A O 1
ATOM 1139 N N . ARG A 1 149 ? -16.855 2.816 8.463 1.00 98.06 149 ARG A N 1
ATOM 1140 C CA . ARG A 1 149 ? -17.706 1.924 9.267 1.00 98.06 149 ARG A CA 1
ATOM 1141 C C . ARG A 1 149 ? -16.923 1.248 10.381 1.00 98.06 149 ARG A C 1
ATOM 1143 O O . ARG A 1 149 ? -17.397 1.199 11.516 1.00 98.06 149 ARG A O 1
ATOM 1150 N N . LEU A 1 150 ? -15.711 0.781 10.089 1.00 95.75 150 LEU A N 1
ATOM 1151 C CA . LEU A 1 150 ? -14.827 0.188 11.086 1.00 95.75 150 LEU A CA 1
ATOM 1152 C C . LEU A 1 150 ? -14.471 1.200 12.180 1.00 95.75 150 LEU A C 1
ATOM 1154 O O . LEU A 1 150 ? -14.494 0.861 13.360 1.00 95.75 150 LEU A O 1
ATOM 1158 N N . ARG A 1 151 ? -14.209 2.456 11.807 1.00 96.38 151 ARG A N 1
ATOM 1159 C CA . ARG A 1 151 ? -13.950 3.551 12.747 1.00 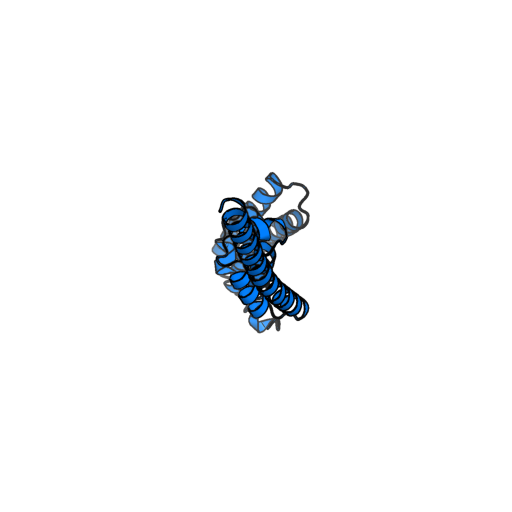96.38 151 ARG A CA 1
ATOM 1160 C C . ARG A 1 151 ? -15.145 3.786 13.665 1.00 96.38 151 ARG A C 1
ATOM 1162 O O . ARG A 1 151 ? -14.965 3.894 14.877 1.00 96.38 151 ARG A O 1
ATOM 1169 N N . ALA A 1 152 ? -16.354 3.837 13.107 1.00 97.12 152 ALA A N 1
ATOM 1170 C CA . ALA A 1 152 ? -17.580 3.994 13.885 1.00 97.12 152 ALA A CA 1
ATOM 1171 C C . ALA A 1 152 ? -17.791 2.824 14.861 1.00 97.12 152 ALA A C 1
ATOM 1173 O O . ALA A 1 152 ? -18.066 3.050 16.040 1.00 97.12 152 ALA A O 1
ATOM 1174 N N . ALA A 1 153 ? -17.586 1.588 14.399 1.00 95.31 153 ALA A N 1
ATOM 1175 C CA . ALA A 1 153 ? -17.692 0.390 15.227 1.00 95.31 153 ALA A CA 1
ATOM 1176 C C . ALA A 1 153 ? -16.645 0.363 16.354 1.00 95.31 153 ALA A C 1
ATOM 1178 O O . ALA A 1 153 ? -16.995 0.136 17.511 1.00 95.31 153 ALA A O 1
ATOM 1179 N N . ALA A 1 154 ? -15.380 0.663 16.048 1.00 93.88 154 ALA A N 1
ATOM 1180 C CA . ALA A 1 154 ? -14.304 0.732 17.037 1.00 93.88 154 ALA A CA 1
ATOM 1181 C C . ALA A 1 154 ? -14.577 1.807 18.103 1.00 93.88 154 ALA A C 1
ATOM 1183 O O . ALA A 1 154 ? -14.406 1.565 19.299 1.00 93.88 154 ALA A O 1
ATOM 1184 N N . ASN A 1 155 ? -15.069 2.977 17.682 1.00 95.38 155 ASN A N 1
ATOM 1185 C CA . ASN A 1 155 ? -15.436 4.064 18.587 1.00 95.38 155 ASN A CA 1
ATOM 1186 C C . ASN A 1 155 ? -16.642 3.719 19.481 1.00 95.38 155 ASN A C 1
ATOM 1188 O O . ASN A 1 155 ? -16.692 4.142 20.636 1.00 95.38 155 ASN A O 1
ATOM 1192 N N . ALA A 1 156 ? -17.607 2.954 18.966 1.00 96.50 156 ALA A N 1
ATOM 1193 C CA . ALA A 1 156 ? -18.749 2.479 19.744 1.00 96.50 156 ALA A CA 1
ATOM 1194 C C . ALA A 1 156 ? -18.341 1.402 20.762 1.00 96.50 156 ALA A C 1
ATOM 1196 O O . ALA A 1 156 ? -18.776 1.450 21.910 1.00 96.50 156 ALA A O 1
ATOM 1197 N N . ALA A 1 157 ? -17.475 0.466 20.361 1.00 94.69 157 ALA A N 1
ATOM 1198 C CA . ALA A 1 157 ? -17.009 -0.618 21.220 1.00 94.69 157 ALA A CA 1
ATOM 1199 C C . ALA A 1 157 ? -16.114 -0.122 22.366 1.00 94.69 157 AL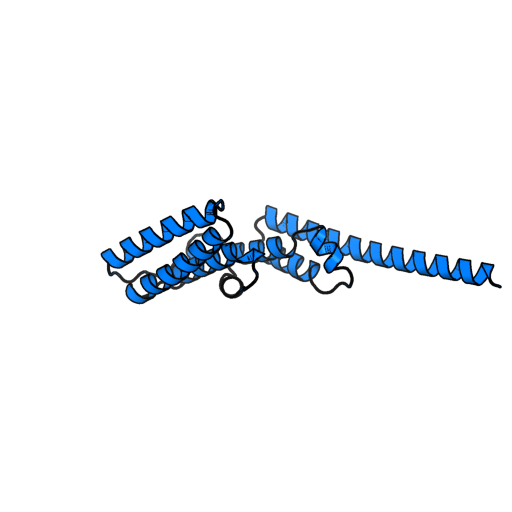A A C 1
ATOM 1201 O O . ALA A 1 157 ? -16.202 -0.642 23.476 1.00 94.69 157 ALA A O 1
ATOM 1202 N N . ARG A 1 158 ? -15.256 0.881 22.109 1.00 93.88 158 ARG A N 1
ATOM 1203 C CA . ARG A 1 158 ? -14.281 1.434 23.076 1.00 93.88 158 ARG A CA 1
ATOM 1204 C C . ARG A 1 158 ? -13.360 0.381 23.699 1.00 93.88 158 ARG A C 1
ATOM 1206 O O . ARG A 1 158 ? -12.919 0.515 24.839 1.00 93.88 158 ARG A O 1
ATOM 1213 N N . GLN A 1 159 ? -13.066 -0.666 22.941 1.00 89.81 159 GLN A N 1
ATOM 1214 C CA . GLN A 1 159 ? -12.198 -1.759 23.356 1.00 89.81 159 GLN A CA 1
ATOM 1215 C C . GLN A 1 159 ? -10.821 -1.615 22.717 1.00 89.81 159 GLN A C 1
ATOM 1217 O O . GLN A 1 159 ? -10.679 -1.090 21.613 1.00 89.81 159 GLN A O 1
ATOM 1222 N N . THR A 1 160 ? -9.799 -2.095 23.419 1.00 89.50 160 THR A N 1
ATOM 1223 C CA . THR A 1 160 ? -8.467 -2.266 22.839 1.00 89.50 160 THR A CA 1
ATOM 1224 C C . THR A 1 160 ? -8.545 -3.237 21.674 1.00 89.50 160 THR A C 1
ATOM 1226 O O . THR A 1 160 ? -9.154 -4.302 21.792 1.00 89.50 160 THR A O 1
ATOM 1229 N N . VAL A 1 161 ? -7.916 -2.873 20.564 1.00 89.62 161 VAL A N 1
ATOM 1230 C CA . VAL A 1 161 ? -7.885 -3.699 19.363 1.00 89.62 161 VAL A CA 1
ATOM 1231 C C . VAL A 1 161 ? -6.571 -4.474 19.373 1.00 89.62 161 VAL A C 1
ATOM 1233 O O . VAL A 1 161 ? -5.512 -3.841 19.356 1.00 89.62 161 VAL A O 1
ATOM 1236 N N . PRO A 1 162 ? -6.601 -5.815 19.431 1.00 88.62 162 PRO A N 1
ATOM 1237 C CA . PRO A 1 162 ? -5.380 -6.597 19.348 1.00 88.62 162 PRO A CA 1
ATOM 1238 C C . PRO A 1 162 ? -4.763 -6.445 17.957 1.00 88.62 162 PRO A C 1
ATOM 1240 O O . PRO A 1 162 ? -5.477 -6.386 16.951 1.00 88.62 162 PRO A O 1
ATOM 1243 N N . GLY A 1 163 ? -3.435 -6.385 17.917 1.00 87.75 163 GLY A N 1
ATOM 1244 C CA . GLY A 1 163 ? -2.688 -6.538 16.678 1.00 87.75 163 GLY A CA 1
ATOM 1245 C C . GLY A 1 163 ? -2.873 -7.946 16.117 1.00 87.75 163 GLY A C 1
ATOM 1246 O O . GLY A 1 163 ? -2.970 -8.916 16.872 1.00 87.75 163 GLY A O 1
ATOM 1247 N N . LEU A 1 164 ? -2.960 -8.055 14.796 1.00 84.31 164 LEU A N 1
ATOM 1248 C CA . LEU A 1 164 ? -2.983 -9.332 14.094 1.00 84.31 164 LEU A CA 1
ATOM 1249 C C . LEU A 1 164 ? -1.589 -9.638 13.565 1.00 84.31 164 LEU A C 1
ATOM 1251 O O . LEU A 1 164 ? -1.087 -8.915 12.709 1.00 84.31 164 LEU A O 1
ATOM 1255 N N . ASP A 1 165 ? -0.990 -10.725 14.040 1.00 70.75 165 ASP A N 1
ATOM 1256 C CA . ASP A 1 165 ? 0.235 -11.234 13.436 1.00 70.75 165 ASP A CA 1
ATOM 1257 C C . ASP A 1 165 ? -0.059 -11.667 11.984 1.00 70.75 165 ASP A C 1
ATOM 1259 O O . ASP A 1 165 ? -0.890 -12.562 11.778 1.00 70.75 165 ASP A O 1
ATOM 1263 N N . PRO A 1 166 ? 0.584 -11.051 10.972 1.00 61.66 166 PRO A N 1
ATOM 1264 C CA . PRO A 1 166 ? 0.421 -11.447 9.578 1.00 61.66 166 PRO A CA 1
ATOM 1265 C C . PRO A 1 166 ? 0.784 -12.922 9.339 1.00 61.66 166 PRO A C 1
ATOM 1267 O O . PRO A 1 166 ? 0.156 -13.568 8.500 1.00 61.66 166 PRO A O 1
ATOM 1270 N N . ALA A 1 167 ? 1.732 -13.473 10.108 1.00 59.50 167 ALA A N 1
ATOM 1271 C CA . ALA A 1 167 ? 2.176 -14.862 9.995 1.00 59.50 167 ALA A CA 1
ATOM 1272 C C . ALA A 1 167 ? 1.183 -15.859 10.624 1.00 59.50 167 ALA A C 1
ATOM 1274 O O . ALA A 1 167 ? 1.040 -16.987 10.152 1.00 59.50 167 ALA A O 1
ATOM 1275 N N . ALA A 1 168 ? 0.419 -15.441 11.639 1.00 53.09 168 ALA A N 1
ATOM 1276 C CA . ALA A 1 168 ? -0.579 -16.291 12.295 1.00 53.09 168 ALA A CA 1
ATOM 1277 C C . ALA A 1 168 ? -1.801 -16.605 11.404 1.00 53.09 168 ALA A C 1
ATOM 1279 O O . ALA A 1 168 ? -2.581 -17.504 11.718 1.00 53.09 168 ALA A O 1
ATOM 1280 N N . GLY A 1 169 ? -1.970 -15.884 10.290 1.00 50.91 169 GLY A N 1
ATOM 1281 C CA . GLY A 1 169 ? -3.043 -16.087 9.310 1.00 50.91 169 GLY A CA 1
ATOM 1282 C C . GLY A 1 169 ? -2.761 -17.142 8.234 1.00 50.91 169 GLY A C 1
ATOM 1283 O O . GLY A 1 169 ? -3.618 -17.347 7.377 1.00 50.91 169 GLY A O 1
ATOM 1284 N N . GLY A 1 170 ? -1.590 -17.795 8.248 1.00 38.22 170 GLY A N 1
ATOM 1285 C CA . GLY A 1 170 ? -1.239 -18.847 7.283 1.00 38.22 170 GLY A CA 1
ATOM 1286 C C . GLY A 1 170 ? -0.949 -18.350 5.861 1.00 38.22 170 GLY A C 1
ATOM 1287 O O . GLY A 1 170 ? -1.089 -19.118 4.914 1.00 38.22 170 GLY A O 1
ATOM 1288 N N . MET A 1 171 ? -0.573 -17.077 5.700 1.00 40.84 171 MET A N 1
ATOM 1289 C CA . MET A 1 171 ? -0.181 -16.479 4.413 1.00 40.84 171 MET A CA 1
ATOM 1290 C C . MET A 1 171 ? 1.335 -16.236 4.323 1.00 40.84 171 MET A C 1
ATOM 1292 O O . MET A 1 171 ? 1.767 -15.187 3.854 1.00 40.84 171 MET A O 1
ATOM 1296 N N . THR A 1 172 ? 2.132 -17.200 4.785 1.00 44.81 172 THR A N 1
ATOM 1297 C CA . THR A 1 172 ? 3.574 -17.310 4.502 1.00 44.81 172 THR A CA 1
ATOM 1298 C C . THR A 1 172 ? 3.892 -18.738 4.109 1.00 44.81 172 THR A C 1
ATOM 1300 O O . THR A 1 172 ? 3.484 -19.629 4.893 1.00 44.81 172 THR A O 1
#

Sequence (172 aa):
MKSVASLVFVVVLLVLAGAVLWYAGKGEERVAAAEYALVTLRYGRAAQELETAGGTTLLEPLISRISPVALDSAAARYWDGDYEALAESEDPDLKLLAANAEYRMLRSTGGTYQSFVARLDSISKRYADILRTEPGNQDAAYNYEFVVRLRAAANAARQTVPGLDPAAGGMT

Secondary structure (DSSP, 8-state):
-HHHHHHHHHHHHHHHHHHHHHHHHHHHHHHHHHHHHHHTT-HHHHHHHHHHHHSS-TTHHHHTTT--HHHHHHHHHHHHT-HHHHHT---GGGHHHHHHHHHHHHHHH-B-HHHHHHHHHHHHHHHHHHHHH-TT-HHHHHHHHHHHHHHHHHHHH-PPBPPPPTGGGT--

Radius of gyration: 22.92 Å; chains: 1; bounding box: 59×32×70 Å